Protein AF-A0A2C9D7U5-F1 (afdb_monomer)

Sequence (77 aa):
MVYFIRERLLPKSVSVVFAGLLFLLIWAALVIVMSVSTLALYALSEHPVFMSINQNAGLIAAAIGASGFAIAAFARD

Foldseek 3Di:
DVVVCCPVPDDPPDDPLNVLVVVLVVLVVVLVVLLVVLVVVCVVPVDCVSVVVSVVSVVVSVVVSVVSVVVSVVVVD

Mean predicted aligned error: 9.31 Å

Radius of gyration: 16.77 Å; Cα contacts (8 Å, |Δi|>4): 32; chains: 1; bounding box: 34×20×46 Å

Organism: NCBI:txid1482074

Secondary structure (DSSP, 8-state):
-HHHHHHHHS-TTS-HHHHHHHHHHHHHHHHHHHHHHHHHHHHHH--HHHHHHHHHHHHHHHHHHHHHHHHHHHTT-

Structure (mmCIF, N/CA/C/O backbone):
data_AF-A0A2C9D7U5-F1
#
_entry.id   AF-A0A2C9D7U5-F1
#
loop_
_atom_site.group_PDB
_atom_site.id
_atom_site.type_symbol
_atom_site.label_atom_id
_atom_site.label_alt_id
_atom_site.label_comp_id
_atom_site.label_asym_id
_atom_site.label_entity_id
_atom_site.label_seq_id
_atom_site.pdbx_PDB_ins_code
_atom_site.Cartn_x
_atom_site.Cartn_y
_atom_site.Cartn_z
_atom_site.occupancy
_atom_site.B_iso_or_equiv
_atom_site.auth_seq_id
_atom_site.auth_comp_id
_atom_site.auth_asym_id
_atom_site.auth_atom_id
_atom_site.pdbx_PDB_model_num
ATOM 1 N N . MET A 1 1 ? -6.814 -6.012 26.268 1.00 47.19 1 MET A N 1
ATOM 2 C CA . MET A 1 1 ? -5.609 -5.499 25.569 1.00 47.19 1 MET A CA 1
ATOM 3 C C . MET A 1 1 ? -5.924 -4.397 24.556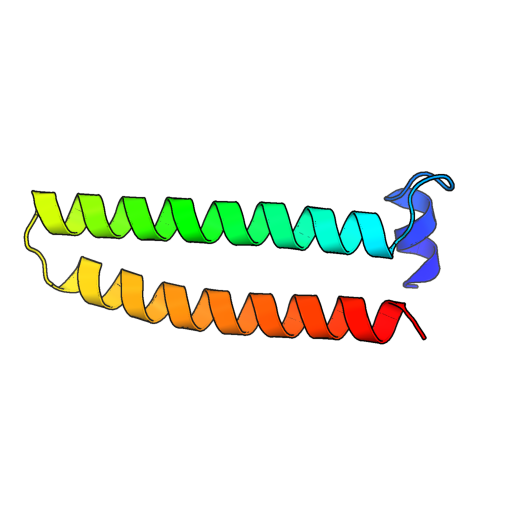 1.00 47.19 1 MET A C 1
ATOM 5 O O . MET A 1 1 ? -5.347 -3.330 24.689 1.00 47.19 1 MET A O 1
ATOM 9 N N . VAL A 1 2 ? -6.866 -4.581 23.619 1.00 53.16 2 VAL A N 1
ATOM 10 C CA . VAL A 1 2 ? -7.256 -3.546 22.625 1.00 53.16 2 VAL A CA 1
ATOM 11 C C . VAL A 1 2 ? -7.722 -2.231 23.276 1.00 53.16 2 VAL A C 1
ATOM 13 O O . VAL A 1 2 ? -7.316 -1.149 22.862 1.00 53.16 2 VAL A O 1
ATOM 16 N N . TYR A 1 3 ? -8.479 -2.318 24.374 1.00 54.06 3 TYR A N 1
ATOM 17 C CA . TYR A 1 3 ? -8.908 -1.152 25.161 1.00 54.06 3 TYR A CA 1
ATOM 18 C C . TYR A 1 3 ? -7.743 -0.348 25.770 1.00 54.06 3 TYR A C 1
ATOM 20 O O . TYR A 1 3 ? -7.811 0.872 25.861 1.00 54.06 3 TYR A O 1
ATOM 28 N N . PHE A 1 4 ? -6.650 -1.027 26.128 1.00 56.22 4 PHE A N 1
ATOM 29 C CA . PHE A 1 4 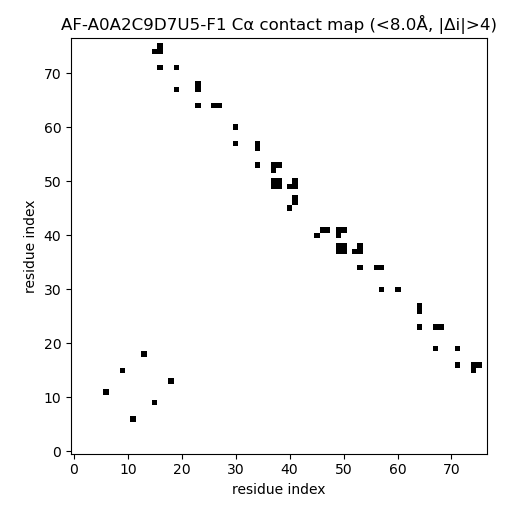? -5.478 -0.416 26.764 1.00 56.22 4 PHE A CA 1
ATOM 30 C C . PHE A 1 4 ? -4.615 0.364 25.755 1.00 56.22 4 PHE A C 1
ATOM 32 O O . PHE A 1 4 ? -4.022 1.386 26.082 1.00 56.22 4 PHE A O 1
ATOM 39 N N . ILE A 1 5 ? -4.575 -0.102 24.502 1.00 59.72 5 ILE A N 1
ATOM 40 C CA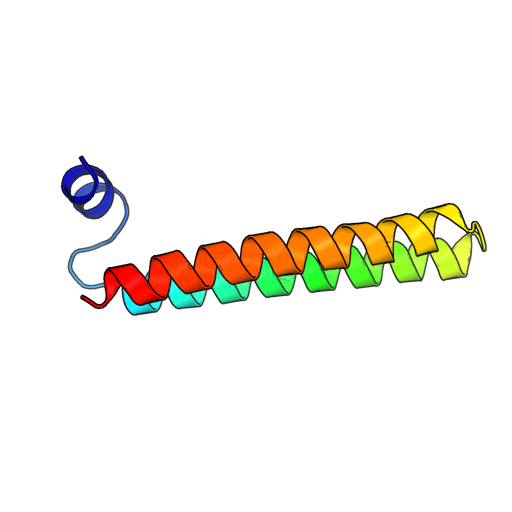 . ILE A 1 5 ? -3.930 0.591 23.376 1.00 59.72 5 ILE A CA 1
ATOM 41 C C . ILE A 1 5 ? -4.737 1.847 23.007 1.00 59.72 5 ILE A C 1
ATOM 43 O O . ILE A 1 5 ? -4.164 2.915 22.791 1.00 59.72 5 ILE A O 1
ATOM 47 N N . ARG A 1 6 ? -6.072 1.738 23.013 1.00 55.00 6 ARG A N 1
ATOM 48 C CA . ARG A 1 6 ? -7.003 2.832 22.701 1.00 55.00 6 ARG A CA 1
ATOM 49 C C . ARG A 1 6 ? -6.836 4.041 23.625 1.00 55.00 6 ARG A C 1
ATOM 51 O O . ARG A 1 6 ? -6.766 5.157 23.125 1.00 55.00 6 ARG A O 1
ATOM 58 N N . GLU A 1 7 ? -6.736 3.833 24.939 1.00 57.88 7 GLU A N 1
ATOM 59 C CA . GLU A 1 7 ? -6.589 4.930 25.915 1.00 57.88 7 GLU A CA 1
ATOM 60 C C . GLU A 1 7 ? -5.251 5.674 25.826 1.00 57.88 7 GLU A C 1
ATOM 62 O O . GLU A 1 7 ? -5.167 6.828 26.241 1.00 57.88 7 GLU A O 1
ATOM 67 N N . ARG A 1 8 ? -4.207 5.035 25.284 1.00 61.97 8 ARG A N 1
ATOM 68 C CA . ARG A 1 8 ? -2.865 5.626 25.179 1.00 61.97 8 ARG A CA 1
ATOM 69 C C . ARG A 1 8 ? -2.619 6.360 23.864 1.00 61.97 8 ARG A C 1
ATOM 71 O O . ARG A 1 8 ? -1.812 7.283 23.842 1.00 61.97 8 ARG A O 1
ATOM 78 N N . LEU A 1 9 ? -3.265 5.927 22.782 1.00 59.41 9 LEU A N 1
ATOM 79 C CA . LEU A 1 9 ? -2.995 6.421 21.427 1.00 59.41 9 LEU A CA 1
ATOM 80 C C . LEU A 1 9 ? -4.052 7.388 20.895 1.00 59.41 9 LEU A C 1
ATOM 82 O O . LEU A 1 9 ? -3.739 8.178 20.009 1.00 59.41 9 LEU A O 1
ATOM 86 N N . LEU A 1 10 ? -5.285 7.346 21.407 1.00 58.62 10 LEU A N 1
ATOM 87 C CA . LEU A 1 10 ? -6.363 8.207 20.929 1.00 58.62 10 LEU A CA 1
ATOM 88 C C . LEU A 1 10 ? -6.910 9.068 22.074 1.00 58.62 10 LEU A C 1
ATOM 90 O O . LEU A 1 10 ? -7.351 8.521 23.089 1.00 58.62 10 LEU A O 1
ATOM 94 N N . PRO A 1 11 ? -6.927 10.409 21.931 1.00 59.31 11 PRO A N 1
ATOM 95 C CA . PRO A 1 11 ? -7.635 11.276 22.864 1.00 59.31 11 PRO A CA 1
ATOM 96 C C . PRO A 1 11 ? -9.094 10.819 22.967 1.00 59.31 11 PRO A C 1
ATOM 98 O O . PRO A 1 11 ? -9.704 10.495 21.949 1.00 59.31 11 PRO A O 1
ATOM 101 N N . LYS A 1 12 ? -9.685 10.832 24.170 1.00 59.69 12 LYS A N 1
ATOM 102 C CA . LYS A 1 12 ? -11.092 10.428 24.402 1.00 59.69 12 LYS A CA 1
ATOM 103 C C . LYS A 1 12 ? -12.112 11.153 23.502 1.00 59.69 12 LYS A C 1
ATOM 105 O O . LYS A 1 12 ? -13.233 10.676 23.363 1.00 59.69 12 LYS A O 1
ATOM 110 N N . SER A 1 13 ? -11.729 12.279 22.898 1.00 60.19 13 SER A N 1
ATOM 111 C CA . SER A 1 13 ? -12.523 13.066 21.951 1.00 60.19 13 SER A CA 1
ATOM 112 C C . SER A 1 13 ? -12.519 12.543 20.507 1.00 60.19 13 SER A C 1
ATOM 114 O O . SER A 1 13 ? -13.364 12.963 19.719 1.00 60.19 13 SER A O 1
ATOM 116 N N . VAL A 1 14 ? -11.599 11.650 20.128 1.00 60.28 14 VAL A N 1
A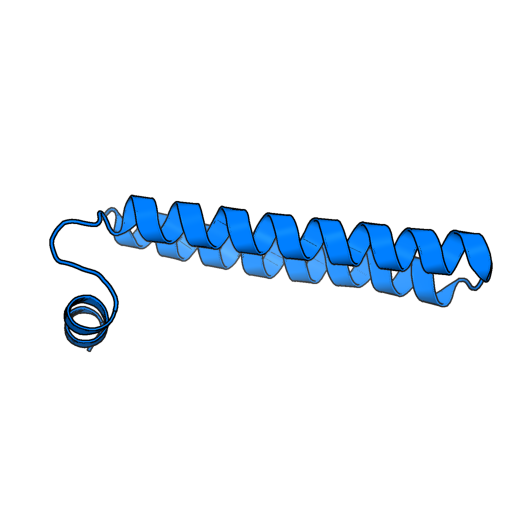TOM 117 C CA . VAL A 1 14 ? -11.459 11.173 18.744 1.00 60.28 14 VAL A CA 1
ATOM 118 C C . VAL A 1 14 ? -12.202 9.853 18.562 1.00 60.28 14 VAL A C 1
ATOM 120 O O . VAL A 1 14 ? -11.886 8.838 19.185 1.00 60.28 14 VAL A O 1
ATOM 123 N N . SER A 1 15 ? -13.195 9.858 17.670 1.00 67.00 15 SER A N 1
ATOM 124 C CA . SER A 1 15 ? -13.911 8.645 17.277 1.00 67.00 15 SER A CA 1
ATOM 125 C C . SER A 1 15 ? -12.953 7.650 16.615 1.00 67.00 15 SER A C 1
ATOM 127 O O . SER A 1 15 ? -12.204 8.007 15.706 1.00 67.00 15 SER A O 1
ATOM 129 N N . VAL A 1 16 ? -13.011 6.383 17.033 1.00 67.44 16 VAL A N 1
ATOM 130 C CA . VAL A 1 16 ? -12.218 5.275 16.464 1.00 67.44 16 VAL A CA 1
ATOM 131 C C . VAL A 1 16 ? -12.433 5.168 14.952 1.00 67.44 16 VAL A C 1
ATOM 133 O O . VAL A 1 16 ? -11.492 4.924 14.203 1.00 67.44 16 VAL A O 1
ATOM 136 N N . VAL A 1 17 ? -13.655 5.449 14.497 1.00 69.81 17 VAL A N 1
ATOM 137 C CA . VAL A 1 17 ? -14.016 5.479 13.075 1.00 69.81 17 VAL A CA 1
ATOM 138 C C . VAL A 1 17 ? -13.258 6.584 12.338 1.00 69.81 17 VAL A C 1
ATOM 140 O O . VAL A 1 17 ? -12.777 6.365 11.231 1.00 69.81 17 VAL A O 1
ATOM 143 N N . PHE A 1 18 ? -13.107 7.758 12.956 1.00 70.50 18 PHE A N 1
ATOM 144 C CA . PHE A 1 18 ? -12.369 8.874 12.365 1.00 70.50 18 PHE A CA 1
ATOM 145 C C . PHE A 1 18 ? -1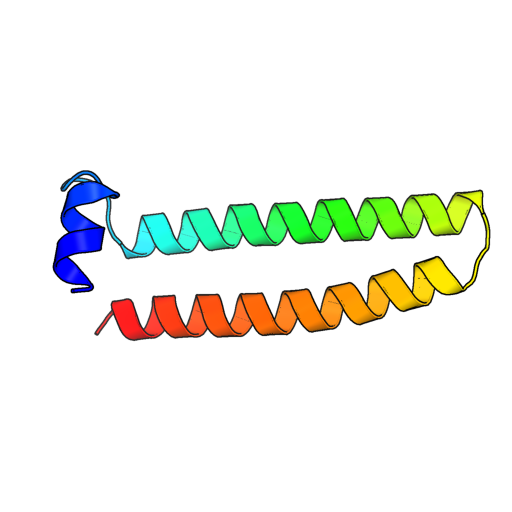0.866 8.580 12.298 1.00 70.50 18 PHE A C 1
ATOM 147 O O . PHE A 1 18 ? -10.238 8.831 11.276 1.00 70.50 18 PHE A O 1
ATOM 154 N N . ALA A 1 19 ? -10.301 7.980 13.349 1.00 71.06 19 ALA A N 1
ATOM 155 C CA . ALA A 1 19 ? -8.906 7.541 13.356 1.00 71.06 19 ALA A CA 1
ATOM 156 C C . ALA A 1 19 ? -8.631 6.456 12.298 1.00 71.06 19 ALA A C 1
ATOM 158 O O . ALA A 1 19 ? -7.629 6.530 11.589 1.00 71.06 19 ALA A O 1
ATOM 159 N N . GLY A 1 20 ? -9.543 5.490 12.147 1.00 72.75 20 GLY A N 1
ATOM 160 C CA . GLY A 1 20 ? -9.467 4.459 11.111 1.00 72.75 20 GLY A CA 1
ATOM 161 C C . GLY A 1 20 ? -9.566 5.035 9.696 1.00 72.75 20 GLY A C 1
ATOM 162 O O . GLY A 1 20 ? -8.760 4.687 8.838 1.00 72.75 20 GLY A O 1
ATOM 163 N N . LEU A 1 21 ? -10.490 5.973 9.459 1.00 75.19 21 LEU A N 1
ATOM 164 C CA . LEU A 1 21 ? -10.605 6.682 8.179 1.00 75.19 21 LEU A CA 1
ATOM 165 C C . LEU A 1 21 ? -9.353 7.503 7.859 1.00 75.19 21 LEU A C 1
ATOM 167 O O . LEU A 1 21 ? -8.859 7.444 6.736 1.00 75.19 21 LEU A O 1
ATOM 171 N N . LEU A 1 22 ? -8.812 8.233 8.836 1.00 79.75 22 LEU A N 1
ATOM 172 C CA . LEU A 1 22 ? -7.591 9.018 8.656 1.00 79.75 22 LEU A CA 1
ATOM 173 C C . LEU A 1 22 ? -6.403 8.114 8.301 1.00 79.75 22 LEU A C 1
ATOM 175 O O . LEU A 1 22 ? -5.641 8.423 7.387 1.00 79.75 22 LEU A O 1
ATOM 179 N N . PHE A 1 23 ? -6.279 6.971 8.978 1.00 77.56 23 PHE A N 1
ATOM 180 C CA . PHE A 1 23 ? -5.258 5.974 8.674 1.00 77.56 23 PHE A CA 1
ATOM 181 C C . PHE A 1 23 ? -5.409 5.410 7.254 1.00 77.56 23 PHE A C 1
ATOM 183 O O . PHE A 1 23 ? -4.424 5.351 6.519 1.00 77.56 23 PHE A O 1
ATOM 190 N N . LEU A 1 24 ? -6.633 5.063 6.834 1.00 78.69 24 LEU A N 1
ATOM 191 C CA . LEU A 1 24 ? -6.911 4.594 5.471 1.00 78.69 24 LEU A CA 1
ATOM 192 C C . LEU A 1 24 ? -6.549 5.645 4.414 1.00 78.69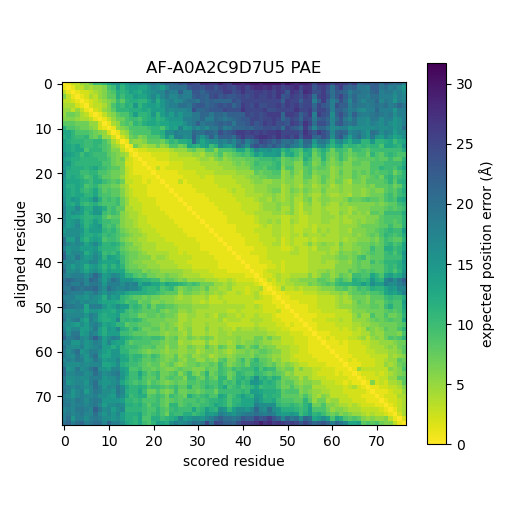 24 LEU A C 1
ATOM 194 O O . LEU A 1 24 ? -5.985 5.294 3.381 1.00 78.69 24 LEU A O 1
ATOM 198 N N . LEU A 1 25 ? -6.826 6.926 4.676 1.00 82.69 25 LEU A N 1
ATOM 199 C CA . LEU A 1 25 ? -6.469 8.023 3.774 1.00 82.69 25 LEU A CA 1
ATOM 200 C C . LEU A 1 25 ? -4.951 8.201 3.655 1.00 82.69 25 LEU A C 1
ATOM 202 O O . LEU A 1 25 ? -4.439 8.317 2.543 1.00 82.69 25 LEU A O 1
ATOM 206 N N . ILE A 1 26 ? -4.226 8.185 4.779 1.00 84.62 26 ILE A N 1
ATOM 207 C CA . ILE A 1 26 ? -2.757 8.273 4.788 1.00 84.62 26 ILE A CA 1
ATOM 208 C C . ILE A 1 26 ? -2.151 7.080 4.040 1.00 84.62 26 ILE A C 1
ATOM 210 O O . ILE A 1 26 ? -1.245 7.253 3.225 1.00 84.62 26 ILE A O 1
ATOM 214 N N . TRP A 1 27 ? -2.680 5.879 4.273 1.00 82.25 27 TRP A N 1
ATOM 215 C CA . TRP A 1 27 ? -2.244 4.669 3.585 1.00 82.25 27 TRP A CA 1
ATOM 216 C C . TRP A 1 27 ? -2.490 4.744 2.074 1.00 82.25 27 TRP A C 1
ATOM 218 O O . TRP A 1 27 ? -1.582 4.486 1.286 1.00 82.25 27 TRP A O 1
ATOM 228 N N . ALA A 1 28 ? -3.688 5.157 1.653 1.00 81.50 28 ALA A N 1
ATOM 229 C CA . ALA A 1 28 ? -4.017 5.326 0.241 1.00 81.50 28 ALA A CA 1
ATOM 230 C C . ALA A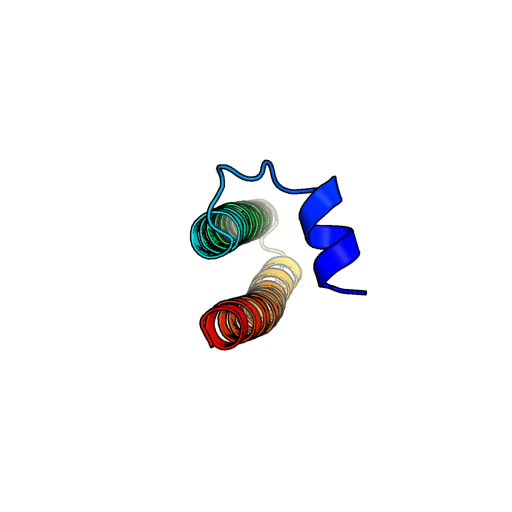 1 28 ? -3.104 6.360 -0.438 1.00 81.50 28 ALA A C 1
ATOM 232 O O . ALA A 1 28 ? -2.594 6.111 -1.530 1.00 81.50 28 ALA A O 1
ATOM 233 N N . ALA A 1 29 ? -2.840 7.490 0.226 1.00 85.50 29 ALA A N 1
ATOM 234 C CA . ALA A 1 29 ? -1.914 8.502 -0.272 1.00 85.50 29 ALA A CA 1
ATOM 235 C C . ALA A 1 29 ? -0.493 7.940 -0.452 1.00 85.50 29 ALA A C 1
ATOM 237 O O . ALA A 1 29 ? 0.126 8.165 -1.492 1.00 85.50 29 ALA A O 1
ATOM 238 N N . LEU A 1 30 ? 0.001 7.156 0.513 1.00 87.38 30 LEU A N 1
ATOM 239 C CA . LEU A 1 30 ? 1.313 6.511 0.427 1.00 87.38 30 LEU A CA 1
ATOM 240 C C . LEU A 1 30 ? 1.408 5.573 -0.786 1.00 87.38 30 LEU A C 1
ATOM 242 O O . LEU A 1 30 ? 2.380 5.631 -1.539 1.00 87.38 30 LEU A O 1
ATOM 246 N N . VAL A 1 31 ? 0.378 4.756 -1.016 1.00 85.69 31 VAL A N 1
ATOM 247 C CA . VAL A 1 31 ? 0.305 3.833 -2.160 1.00 85.69 31 VAL A CA 1
ATOM 248 C C . VAL A 1 31 ? 0.316 4.590 -3.489 1.00 85.69 31 VAL A C 1
ATOM 250 O O . VAL A 1 31 ? 1.028 4.188 -4.412 1.00 85.69 31 VAL A O 1
ATOM 253 N N . ILE A 1 32 ? -0.426 5.698 -3.594 1.00 85.75 32 ILE A N 1
ATOM 254 C CA . ILE A 1 32 ? -0.449 6.536 -4.804 1.00 85.75 32 ILE A CA 1
ATOM 255 C C . ILE A 1 32 ? 0.942 7.111 -5.077 1.00 85.75 32 ILE A C 1
ATOM 257 O O . ILE A 1 32 ? 1.431 7.010 -6.201 1.00 85.75 32 ILE A O 1
ATOM 261 N N . VAL A 1 33 ? 1.607 7.661 -4.056 1.00 88.75 33 VAL A N 1
ATOM 262 C CA . VAL A 1 33 ? 2.955 8.231 -4.201 1.00 88.75 33 VAL A CA 1
ATOM 263 C C . VAL A 1 33 ? 3.951 7.169 -4.657 1.00 88.75 33 VAL A C 1
ATOM 265 O O . VAL A 1 33 ? 4.711 7.415 -5.597 1.00 88.75 33 VAL A O 1
ATOM 268 N N . MET A 1 34 ? 3.929 5.976 -4.053 1.00 86.06 34 MET A N 1
ATOM 269 C CA . MET A 1 34 ? 4.791 4.873 -4.487 1.00 86.06 34 MET A CA 1
ATOM 270 C C . MET A 1 34 ? 4.503 4.464 -5.933 1.00 86.06 34 MET A C 1
ATOM 272 O O . MET A 1 34 ? 5.446 4.354 -6.710 1.00 86.06 34 MET A O 1
ATOM 276 N N . SER A 1 35 ? 3.226 4.336 -6.307 1.00 85.81 35 SER A N 1
ATOM 277 C CA . SER A 1 35 ? 2.809 3.942 -7.662 1.00 85.81 35 SER A CA 1
ATOM 278 C C . SER A 1 35 ? 3.276 4.946 -8.721 1.00 85.81 35 SER A C 1
ATOM 280 O O . SER A 1 35 ? 3.858 4.564 -9.739 1.00 85.81 35 SER A O 1
ATOM 282 N N . VAL A 1 36 ? 3.085 6.245 -8.461 1.00 88.12 36 VAL A N 1
ATOM 283 C CA . VAL A 1 36 ? 3.548 7.331 -9.340 1.00 88.12 36 VAL A CA 1
ATOM 284 C C . VAL A 1 36 ? 5.072 7.335 -9.440 1.00 88.12 36 VAL A C 1
ATOM 286 O O . VAL A 1 36 ? 5.609 7.489 -10.534 1.00 88.12 36 VAL A O 1
ATOM 289 N N . SER A 1 37 ? 5.775 7.100 -8.330 1.00 87.88 37 SER A N 1
ATOM 290 C CA . SER A 1 37 ? 7.241 7.033 -8.311 1.00 87.88 37 SER A CA 1
ATOM 291 C C . SER A 1 37 ? 7.767 5.867 -9.152 1.00 87.88 37 SER A C 1
ATOM 293 O O . SER A 1 37 ? 8.672 6.053 -9.961 1.00 87.88 37 SER A O 1
ATOM 295 N N . THR A 1 38 ? 7.175 4.674 -9.034 1.00 86.38 38 THR A N 1
ATOM 296 C CA . THR A 1 38 ? 7.538 3.522 -9.877 1.00 86.38 38 THR A CA 1
ATOM 297 C C . THR A 1 38 ? 7.211 3.742 -11.347 1.00 86.38 38 THR A C 1
ATOM 299 O O . THR A 1 38 ? 7.999 3.345 -12.202 1.00 86.38 38 THR A O 1
ATOM 302 N N . LEU A 1 39 ? 6.096 4.408 -11.660 1.00 86.31 39 LEU A N 1
ATOM 303 C CA . LEU A 1 39 ? 5.742 4.735 -13.040 1.00 86.31 39 LEU A CA 1
ATOM 304 C C . LEU A 1 39 ? 6.702 5.775 -13.639 1.00 86.31 39 LEU A C 1
ATOM 306 O O . LEU A 1 39 ? 7.103 5.642 -14.791 1.00 86.31 39 LEU A O 1
ATOM 310 N N . ALA A 1 40 ? 7.119 6.769 -12.852 1.00 88.50 40 ALA A N 1
ATOM 311 C CA . ALA A 1 40 ? 8.122 7.747 -13.262 1.00 88.50 40 ALA A CA 1
ATOM 312 C C . ALA A 1 40 ? 9.491 7.087 -13.503 1.00 88.50 40 ALA A C 1
ATOM 314 O O . ALA A 1 40 ? 10.136 7.358 -14.512 1.00 88.50 40 ALA A O 1
ATOM 315 N N . LEU A 1 41 ? 9.911 6.168 -12.627 1.00 88.94 41 LEU A N 1
ATOM 316 C CA . LEU A 1 41 ? 11.136 5.384 -12.821 1.00 88.94 41 LEU A CA 1
ATOM 317 C C . LEU A 1 41 ? 11.058 4.492 -14.063 1.00 88.94 41 LEU A C 1
ATOM 319 O O . LEU A 1 41 ? 12.039 4.393 -14.800 1.00 88.94 41 LEU A O 1
ATOM 323 N N . TYR A 1 42 ? 9.900 3.884 -14.333 1.00 90.00 42 TYR A N 1
ATOM 324 C CA . TYR A 1 42 ? 9.666 3.153 -15.577 1.00 90.00 42 TYR A CA 1
ATOM 325 C C . TYR A 1 42 ? 9.792 4.070 -16.800 1.00 90.00 42 TYR A C 1
ATOM 327 O O . TYR A 1 42 ? 10.510 3.728 -17.730 1.00 90.00 42 TYR A O 1
ATOM 335 N N . ALA A 1 43 ? 9.173 5.253 -16.781 1.00 89.19 43 ALA A N 1
ATOM 336 C CA . ALA A 1 43 ? 9.236 6.203 -17.893 1.00 89.19 43 ALA A CA 1
ATOM 337 C C . ALA A 1 43 ? 10.660 6.717 -18.179 1.00 89.19 43 ALA A C 1
ATOM 339 O O . ALA A 1 43 ? 10.968 7.055 -19.315 1.00 89.19 43 ALA A O 1
ATOM 340 N N . LEU A 1 44 ? 11.526 6.777 -17.161 1.00 91.56 44 LEU A N 1
ATOM 341 C CA . LEU A 1 44 ? 12.916 7.222 -17.305 1.00 91.56 44 LEU A CA 1
ATOM 342 C C . LEU A 1 44 ? 13.885 6.107 -17.715 1.00 91.56 44 LEU A C 1
ATOM 344 O O . LEU A 1 44 ? 14.890 6.383 -18.361 1.00 91.56 44 LEU A O 1
ATOM 348 N N . SER A 1 45 ? 13.630 4.871 -17.287 1.00 90.94 45 SER A N 1
ATOM 349 C CA . SER A 1 45 ? 14.556 3.746 -17.487 1.00 90.94 45 SER A CA 1
ATOM 350 C C . SER A 1 45 ? 14.109 2.752 -18.556 1.00 90.94 45 SER A C 1
ATOM 352 O O . SER A 1 45 ? 14.912 1.918 -18.963 1.00 90.94 45 SER A O 1
ATOM 354 N N . GLU A 1 46 ? 12.825 2.778 -18.930 1.00 87.12 46 GLU A N 1
ATOM 355 C CA . GLU A 1 46 ? 12.125 1.784 -19.761 1.00 87.12 46 GLU A CA 1
ATOM 356 C C . GLU A 1 46 ? 12.306 0.331 -19.281 1.00 87.12 46 GLU A C 1
ATOM 358 O O . GLU A 1 46 ? 12.021 -0.633 -19.993 1.00 87.12 46 GLU A O 1
ATOM 363 N N . HIS A 1 47 ? 12.766 0.143 -18.039 1.00 88.69 47 HIS A N 1
ATOM 364 C CA . HIS A 1 47 ? 13.123 -1.170 -17.536 1.00 88.69 47 HIS A CA 1
ATOM 365 C C . HIS A 1 47 ? 11.866 -1.898 -17.024 1.00 88.69 47 HIS A C 1
ATOM 367 O O . HIS A 1 47 ? 11.220 -1.430 -16.078 1.00 88.69 47 HIS A O 1
ATOM 373 N N . PRO A 1 48 ? 11.520 -3.084 -17.562 1.00 87.00 48 PRO A N 1
ATOM 374 C CA . PRO A 1 48 ? 10.233 -3.748 -17.312 1.00 87.00 48 PRO A CA 1
ATOM 375 C C . PRO A 1 48 ? 10.015 -4.161 -15.848 1.00 87.00 48 PRO A C 1
ATOM 377 O O . PRO A 1 48 ? 8.881 -4.360 -15.413 1.00 87.00 48 PRO A O 1
ATOM 380 N N . VAL A 1 49 ? 11.091 -4.241 -15.059 1.00 88.56 49 VAL A N 1
ATOM 381 C CA . VAL A 1 49 ? 11.033 -4.501 -13.609 1.00 88.56 49 VAL A CA 1
ATOM 382 C C . VAL A 1 49 ? 10.202 -3.451 -12.866 1.00 88.56 49 VAL A C 1
ATOM 384 O O . VAL A 1 49 ? 9.481 -3.800 -11.939 1.00 88.56 49 VAL A O 1
ATOM 387 N N . PHE A 1 50 ? 10.224 -2.178 -13.267 1.00 84.62 50 PHE A N 1
ATOM 388 C CA . PHE A 1 50 ? 9.427 -1.156 -12.577 1.00 84.62 50 PHE A CA 1
ATOM 389 C C . PHE A 1 50 ? 7.924 -1.316 -12.835 1.00 84.62 50 PHE A C 1
ATOM 391 O O . PHE A 1 50 ? 7.115 -1.063 -11.941 1.00 84.62 50 PHE A O 1
ATOM 398 N N . MET A 1 51 ? 7.552 -1.823 -14.015 1.00 84.69 51 MET A N 1
ATOM 399 C CA . MET A 1 51 ? 6.169 -2.166 -14.350 1.00 84.69 51 MET A CA 1
ATOM 400 C C . MET A 1 51 ? 5.665 -3.331 -13.482 1.00 84.69 51 MET A C 1
ATOM 402 O O . MET A 1 51 ? 4.559 -3.264 -12.942 1.00 84.69 51 MET A O 1
ATOM 406 N N . SER A 1 52 ? 6.486 -4.373 -13.296 1.00 85.44 52 SER A N 1
ATOM 407 C CA . SER A 1 52 ? 6.123 -5.529 -12.463 1.00 85.44 52 SER A CA 1
ATOM 408 C C . SER A 1 52 ? 6.083 -5.185 -10.972 1.00 85.44 52 SER A C 1
ATOM 410 O O . SER A 1 52 ? 5.175 -5.626 -10.266 1.00 85.44 52 SER A O 1
ATOM 412 N N . ILE A 1 53 ? 7.001 -4.339 -10.491 1.00 84.06 53 ILE A N 1
ATOM 413 C CA . ILE A 1 53 ? 6.971 -3.809 -9.121 1.00 84.06 53 ILE A CA 1
ATOM 414 C C . ILE A 1 53 ? 5.682 -3.017 -8.889 1.00 84.06 53 ILE A C 1
ATOM 416 O O . ILE A 1 53 ? 5.019 -3.249 -7.882 1.00 84.06 53 ILE A O 1
ATOM 420 N N . ASN A 1 54 ? 5.2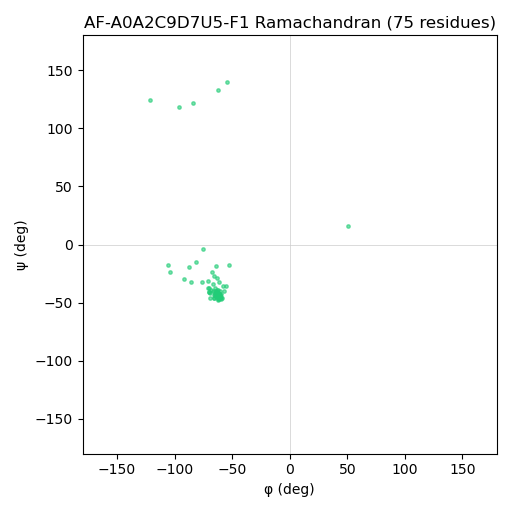85 -2.142 -9.819 1.00 85.56 54 ASN A N 1
ATOM 421 C CA . ASN A 1 54 ? 4.060 -1.349 -9.689 1.00 85.56 54 ASN A CA 1
ATOM 422 C C . ASN A 1 54 ? 2.798 -2.234 -9.607 1.00 85.56 54 ASN A C 1
ATOM 424 O O . ASN A 1 54 ? 1.933 -2.013 -8.762 1.00 85.56 54 ASN A O 1
ATOM 428 N N . GLN A 1 55 ? 2.710 -3.282 -10.433 1.00 84.50 55 GLN A N 1
ATOM 429 C CA . GLN A 1 55 ? 1.584 -4.226 -10.408 1.00 84.50 55 GLN A CA 1
ATOM 430 C C . GLN A 1 55 ? 1.523 -5.035 -9.102 1.00 84.50 55 GLN A C 1
ATOM 432 O O . GLN A 1 55 ? 0.463 -5.133 -8.480 1.00 84.50 55 GLN A O 1
ATOM 437 N N . ASN A 1 56 ? 2.661 -5.568 -8.649 1.00 84.31 56 ASN A N 1
ATOM 438 C CA . ASN A 1 56 ? 2.735 -6.333 -7.403 1.00 84.31 56 ASN A CA 1
ATOM 439 C C . ASN A 1 56 ? 2.469 -5.452 -6.173 1.00 84.31 56 ASN A C 1
ATOM 441 O O . ASN A 1 56 ? 1.753 -5.863 -5.259 1.00 84.31 56 ASN A O 1
ATOM 445 N N . ALA A 1 57 ? 2.990 -4.223 -6.165 1.00 77.88 57 ALA A N 1
ATOM 446 C CA . ALA A 1 57 ? 2.727 -3.246 -5.115 1.00 77.88 57 ALA A CA 1
ATOM 447 C C . ALA A 1 57 ? 1.236 -2.886 -5.042 1.00 77.88 57 ALA A C 1
ATOM 449 O O . ALA A 1 57 ? 0.693 -2.800 -3.943 1.00 77.88 57 ALA A O 1
ATOM 450 N N . GLY A 1 58 ? 0.555 -2.758 -6.187 1.00 77.50 58 GLY A N 1
ATOM 451 C CA . GLY A 1 58 ? -0.893 -2.540 -6.244 1.00 77.50 58 GLY A CA 1
ATOM 452 C C . GLY A 1 58 ? -1.699 -3.670 -5.592 1.00 77.50 58 GLY A C 1
ATOM 453 O O . GLY A 1 58 ? -2.615 -3.402 -4.814 1.00 77.50 58 GLY A O 1
ATOM 454 N N . LEU A 1 59 ? -1.327 -4.932 -5.836 1.00 81.31 59 LEU A N 1
ATOM 455 C CA . LEU A 1 59 ? -1.971 -6.094 -5.208 1.00 81.31 59 LEU A CA 1
ATOM 456 C C . LEU A 1 59 ? -1.752 -6.129 -3.689 1.00 81.31 59 LEU A C 1
ATOM 458 O O . LEU A 1 59 ? -2.695 -6.365 -2.933 1.00 81.31 59 LEU A O 1
ATOM 462 N N . ILE A 1 60 ? -0.529 -5.843 -3.234 1.00 79.88 60 ILE A N 1
ATOM 463 C CA . ILE A 1 60 ? -0.198 -5.770 -1.803 1.00 79.88 60 ILE A CA 1
ATOM 464 C C . ILE A 1 60 ? -0.971 -4.624 -1.135 1.00 79.88 60 ILE A C 1
ATOM 466 O O . ILE A 1 60 ? -1.562 -4.803 -0.069 1.00 79.88 60 ILE A O 1
ATOM 470 N N . ALA A 1 61 ? -1.026 -3.460 -1.781 1.00 75.81 61 ALA A N 1
ATOM 471 C CA . ALA A 1 61 ? -1.760 -2.302 -1.297 1.00 75.81 61 ALA A CA 1
ATOM 472 C C . ALA A 1 61 ? -3.267 -2.567 -1.179 1.00 75.81 61 ALA A C 1
ATOM 474 O O . ALA A 1 61 ? -3.870 -2.189 -0.173 1.00 75.81 61 ALA A O 1
ATOM 475 N N . ALA A 1 62 ? -3.862 -3.249 -2.162 1.00 76.25 62 ALA A N 1
ATOM 476 C CA . ALA A 1 62 ? -5.264 -3.655 -2.128 1.00 76.25 62 ALA A CA 1
ATOM 477 C C . ALA A 1 62 ? -5.540 -4.661 -0.998 1.00 76.25 62 ALA A C 1
ATOM 479 O O . ALA A 1 62 ? -6.524 -4.510 -0.275 1.00 76.25 62 ALA A O 1
ATOM 480 N N . ALA A 1 63 ? -4.653 -5.641 -0.789 1.00 78.62 63 ALA A N 1
ATOM 481 C CA . ALA A 1 63 ? -4.783 -6.624 0.288 1.00 78.62 63 ALA A CA 1
ATOM 482 C C . ALA A 1 63 ? -4.694 -5.982 1.686 1.00 78.62 63 ALA A C 1
ATOM 484 O O . ALA A 1 63 ? -5.494 -6.295 2.575 1.00 78.62 63 ALA A O 1
ATOM 485 N N . ILE A 1 64 ? -3.763 -5.041 1.880 1.00 79.00 64 ILE A N 1
ATOM 486 C CA . ILE A 1 64 ? -3.624 -4.291 3.138 1.00 79.00 64 ILE A CA 1
ATOM 487 C C . ILE A 1 64 ? -4.806 -3.328 3.332 1.00 79.00 64 ILE A C 1
ATOM 489 O O . ILE A 1 64 ? -5.361 -3.234 4.425 1.00 79.00 64 ILE A O 1
ATOM 493 N N . GLY A 1 65 ? -5.251 -2.653 2.270 1.00 72.12 65 GLY A N 1
ATOM 494 C CA . GLY A 1 65 ? -6.424 -1.779 2.313 1.00 72.12 65 GLY A CA 1
ATOM 495 C C . GLY A 1 65 ? -7.707 -2.531 2.681 1.00 72.12 65 GLY A C 1
ATOM 496 O O . GLY A 1 65 ? -8.462 -2.072 3.535 1.00 72.12 65 GLY A O 1
ATOM 497 N N . ALA A 1 66 ? -7.924 -3.719 2.105 1.00 75.25 66 ALA A N 1
ATOM 498 C CA . ALA A 1 66 ? -9.074 -4.572 2.407 1.00 75.25 66 ALA A CA 1
ATOM 499 C C . ALA A 1 66 ? -9.062 -5.080 3.857 1.00 75.25 66 ALA A C 1
ATOM 501 O O . ALA A 1 66 ? -10.099 -5.087 4.518 1.00 75.25 66 ALA A O 1
ATOM 502 N N . SER A 1 67 ? -7.891 -5.451 4.383 1.00 74.50 67 SER A N 1
ATOM 503 C CA . SER A 1 67 ? -7.753 -5.868 5.784 1.00 74.50 67 SER A CA 1
ATOM 504 C C . SER A 1 67 ? -7.912 -4.696 6.763 1.00 74.50 67 SER A C 1
ATOM 506 O O . SER A 1 67 ? -8.584 -4.846 7.782 1.00 74.50 67 SER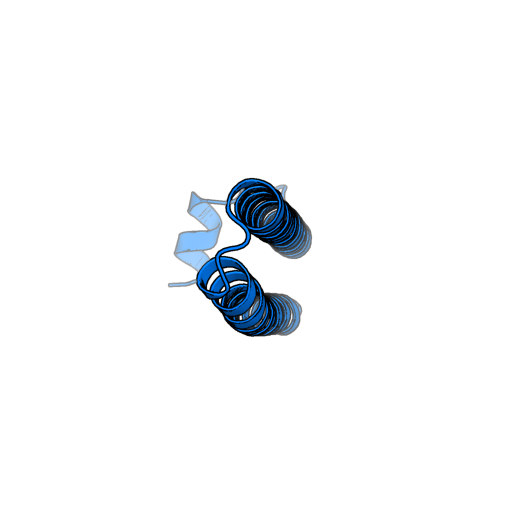 A O 1
ATOM 508 N N . GLY A 1 68 ? -7.409 -3.502 6.431 1.00 68.25 68 GLY A N 1
ATOM 509 C CA . GLY A 1 68 ? -7.658 -2.278 7.201 1.00 68.25 68 GLY A CA 1
ATOM 510 C C . GLY A 1 68 ? -9.136 -1.866 7.216 1.00 68.25 68 GLY A C 1
ATOM 511 O O . GLY A 1 68 ? -9.664 -1.505 8.269 1.00 68.25 68 GLY A O 1
ATOM 512 N N . PHE A 1 69 ? -9.829 -1.987 6.078 1.00 67.69 69 PHE A N 1
ATOM 513 C CA . PHE A 1 69 ? -11.274 -1.762 5.987 1.00 67.69 69 PHE A CA 1
ATOM 514 C C . PHE A 1 69 ? -12.068 -2.792 6.799 1.00 67.69 69 PHE A C 1
ATOM 516 O O . PHE A 1 69 ? -12.987 -2.410 7.519 1.00 67.69 69 PHE A O 1
ATOM 523 N N . ALA A 1 70 ? -11.687 -4.073 6.751 1.00 69.31 70 ALA A N 1
ATOM 524 C CA . ALA A 1 70 ? -12.317 -5.117 7.556 1.00 69.31 70 ALA A CA 1
ATOM 525 C C . ALA A 1 70 ? -12.189 -4.826 9.060 1.00 69.31 70 ALA A C 1
ATOM 527 O O . ALA A 1 70 ? -13.185 -4.865 9.775 1.00 69.31 70 ALA A O 1
ATOM 528 N N . ILE A 1 71 ? -10.998 -4.451 9.540 1.00 65.62 71 ILE A N 1
ATOM 529 C CA . ILE A 1 71 ? -10.782 -4.087 10.951 1.00 65.62 71 ILE A CA 1
ATOM 530 C C . ILE A 1 71 ? -11.618 -2.859 11.342 1.00 65.62 71 ILE A C 1
ATOM 532 O O . ILE A 1 71 ? -12.216 -2.839 12.415 1.00 65.62 71 ILE A O 1
ATOM 536 N N . ALA A 1 72 ? -11.698 -1.846 10.473 1.00 61.84 72 ALA A N 1
ATOM 537 C CA . ALA A 1 72 ? -12.525 -0.665 10.712 1.00 61.84 72 ALA A CA 1
ATOM 538 C C . ALA A 1 72 ? -14.034 -0.981 10.716 1.00 61.84 72 ALA A C 1
ATOM 540 O O . ALA A 1 72 ? -14.778 -0.357 11.472 1.00 61.84 72 ALA A O 1
ATOM 541 N N . ALA A 1 73 ? -14.479 -1.944 9.902 1.00 63.16 73 ALA A N 1
ATOM 542 C CA . ALA A 1 73 ? -15.855 -2.428 9.887 1.00 63.16 73 ALA A CA 1
ATOM 543 C C . ALA A 1 73 ? -16.193 -3.201 11.171 1.00 63.16 73 ALA A C 1
ATOM 545 O O . ALA A 1 73 ? -17.193 -2.886 11.803 1.00 63.16 73 ALA A O 1
ATOM 546 N N . PHE A 1 74 ? -15.326 -4.117 11.619 1.00 62.53 74 PHE A N 1
ATOM 547 C CA . PHE A 1 74 ? -15.509 -4.843 12.884 1.00 62.53 74 PHE A CA 1
ATOM 548 C C . PHE A 1 74 ? -15.422 -3.945 14.124 1.00 62.53 74 PHE A C 1
ATOM 550 O O . PHE A 1 74 ? -16.024 -4.252 15.140 1.00 62.53 74 PHE A O 1
ATOM 557 N N . ALA A 1 75 ? -14.694 -2.828 14.065 1.00 58.50 75 ALA A N 1
ATOM 558 C CA . ALA A 1 75 ? -14.618 -1.874 15.173 1.00 58.50 75 ALA A CA 1
ATOM 559 C C . ALA A 1 75 ? -15.883 -1.004 15.340 1.00 58.50 75 ALA A C 1
ATOM 561 O O . ALA A 1 75 ? -15.923 -0.170 16.250 1.00 58.50 75 ALA A O 1
ATOM 562 N N . ARG A 1 76 ? -16.872 -1.127 14.441 1.00 54.41 76 ARG A N 1
ATOM 563 C CA . ARG A 1 76 ? -18.179 -0.462 14.560 1.00 54.41 76 ARG A CA 1
ATOM 564 C C . ARG A 1 76 ? -19.205 -1.266 15.369 1.00 54.41 76 ARG A C 1
ATOM 566 O O . ARG A 1 76 ? -20.152 -0.632 15.831 1.00 54.41 76 ARG A O 1
ATOM 573 N N . ASP A 1 77 ? -19.003 -2.574 15.530 1.00 47.47 77 ASP A N 1
ATOM 574 C CA . ASP A 1 77 ? -19.845 -3.481 16.329 1.00 47.47 77 ASP A CA 1
ATOM 575 C C . ASP A 1 77 ? -19.310 -3.619 17.768 1.00 47.47 77 ASP A C 1
ATOM 577 O O . ASP A 1 77 ? -20.139 -3.748 18.700 1.00 47.47 77 ASP A O 1
#

pLDDT: mean 74.91, std 12.21, range [47.19, 91.56]

Solvent-accessible surface area (backbone atoms only — not comparable to full-atom values): 4378 Å² total; per-residue (Å²): 109,72,69,63,53,45,69,74,75,42,61,95,85,58,53,68,67,56,55,44,50,53,49,51,50,54,50,52,52,51,51,50,53,51,43,52,50,29,50,51,50,22,74,75,64,71,44,67,66,32,56,53,49,39,54,54,50,51,54,52,49,51,55,51,50,52,52,52,48,50,53,52,56,62,72,73,114